Protein AF-A0A4R4JIN9-F1 (afdb_monomer_lite)

InterPro domains:
  IPR009105 Colicin E3-like ribonuclease domain [PF09000] (24-93)
  IPR036725 Colicin E3-like ribonuclease domain superfamily [G3DSA:3.10.380.10] (12-95)
  IPR036725 Colicin E3-like ribonuclease domain superfamily [SSF63840] (15-93)

Structure (mmCIF, N/CA/C/O backbone):
data_AF-A0A4R4JIN9-F1
#
_entry.id   AF-A0A4R4JIN9-F1
#
loop_
_atom_site.group_PDB
_atom_site.id
_atom_site.type_symbol
_atom_site.label_atom_id
_atom_site.label_alt_id
_atom_site.label_comp_id
_atom_site.label_asym_id
_atom_site.label_entity_id
_atom_site.label_seq_id
_atom_site.pdbx_PDB_ins_code
_atom_site.Cartn_x
_atom_site.Cartn_y
_atom_site.Cartn_z
_atom_site.occupancy
_atom_site.B_iso_or_equiv
_atom_site.auth_seq_id
_atom_site.auth_comp_id
_atom_site.auth_asym_id
_atom_site.auth_atom_id
_atom_site.pdbx_PDB_model_num
ATOM 1 N N . MET A 1 1 ? 37.927 11.464 -47.753 1.00 51.72 1 MET A N 1
ATOM 2 C CA . MET A 1 1 ? 37.063 10.349 -47.308 1.00 51.72 1 MET A CA 1
ATOM 3 C C . MET A 1 1 ? 36.776 10.558 -45.827 1.00 51.72 1 MET A C 1
ATOM 5 O O . MET A 1 1 ? 37.744 10.654 -45.081 1.00 51.72 1 MET A O 1
ATOM 9 N N . PRO A 1 2 ? 35.517 10.749 -45.402 1.00 43.53 2 PRO A N 1
ATOM 10 C CA . PRO A 1 2 ? 35.192 10.889 -43.983 1.00 43.53 2 PRO A CA 1
ATOM 11 C C . PRO A 1 2 ? 35.362 9.544 -43.251 1.00 43.53 2 PRO A C 1
ATOM 13 O O . PRO A 1 2 ? 35.188 8.494 -43.877 1.00 43.53 2 PRO A O 1
ATOM 16 N N . PRO A 1 3 ? 35.711 9.542 -41.952 1.00 53.19 3 PRO A N 1
ATOM 17 C CA . PRO A 1 3 ? 35.867 8.306 -41.197 1.00 53.19 3 PRO A CA 1
ATOM 18 C C . PRO A 1 3 ? 34.516 7.606 -41.011 1.00 53.19 3 PRO A C 1
ATOM 20 O O . PRO A 1 3 ? 33.514 8.226 -40.658 1.00 53.19 3 PRO A O 1
ATOM 23 N N . VAL A 1 4 ? 34.507 6.291 -41.224 1.00 48.47 4 VAL A N 1
ATOM 24 C CA . VAL A 1 4 ? 33.369 5.425 -40.909 1.00 48.47 4 VAL A CA 1
ATOM 25 C C . VAL A 1 4 ? 33.368 5.182 -39.404 1.00 48.47 4 VAL A C 1
ATOM 27 O O . VAL A 1 4 ? 34.287 4.569 -38.863 1.00 48.47 4 VAL A O 1
ATOM 30 N N . TYR A 1 5 ? 32.343 5.676 -38.715 1.00 31.69 5 TYR A N 1
ATOM 31 C CA . TYR A 1 5 ? 32.161 5.431 -37.289 1.00 31.69 5 TYR A CA 1
ATOM 32 C C . TYR A 1 5 ? 31.409 4.110 -37.093 1.00 31.69 5 TYR A C 1
ATOM 34 O O . TYR A 1 5 ? 30.193 4.041 -37.267 1.00 31.69 5 TYR A O 1
ATOM 42 N N . VAL A 1 6 ? 32.132 3.040 -36.759 1.00 47.19 6 VAL A N 1
ATOM 43 C CA . VAL A 1 6 ? 31.525 1.750 -36.402 1.00 47.19 6 VAL A CA 1
ATOM 44 C C . VAL A 1 6 ? 31.113 1.810 -34.931 1.00 47.19 6 VAL A C 1
ATOM 46 O O . VAL A 1 6 ? 31.947 1.690 -34.034 1.00 47.19 6 VAL A O 1
ATOM 49 N N . TYR A 1 7 ? 29.822 2.020 -34.669 1.00 43.59 7 TYR A N 1
ATOM 50 C CA . TYR A 1 7 ? 29.276 1.956 -33.315 1.00 43.59 7 TYR A CA 1
ATOM 51 C C . TYR A 1 7 ? 29.085 0.492 -32.911 1.00 43.59 7 TYR A C 1
ATOM 53 O O . TYR A 1 7 ? 28.078 -0.136 -33.230 1.00 43.59 7 TYR A O 1
ATOM 61 N N . LEU A 1 8 ? 30.075 -0.071 -32.219 1.00 46.84 8 LEU A N 1
ATOM 62 C CA . LEU A 1 8 ? 29.943 -1.381 -31.591 1.00 46.84 8 LEU A CA 1
ATOM 63 C C . LEU A 1 8 ? 29.072 -1.215 -30.335 1.00 46.84 8 LEU A C 1
ATOM 65 O O . LEU A 1 8 ? 29.564 -0.813 -29.278 1.00 46.84 8 LEU A O 1
ATOM 69 N N . SER A 1 9 ? 27.771 -1.492 -30.434 1.00 44.03 9 SER A N 1
ATOM 70 C CA . SER A 1 9 ? 26.885 -1.565 -29.270 1.00 44.03 9 SER A CA 1
ATOM 71 C C . SER A 1 9 ? 27.284 -2.767 -28.412 1.00 44.03 9 SER A C 1
ATOM 73 O O . SER A 1 9 ? 26.738 -3.860 -28.553 1.00 44.03 9 SER A O 1
ATOM 75 N N . LYS A 1 10 ? 28.272 -2.585 -27.530 1.00 50.84 10 LYS A N 1
ATOM 76 C CA . LYS A 1 10 ? 28.527 -3.532 -26.443 1.00 50.84 10 LYS A CA 1
ATOM 77 C C . LYS A 1 10 ? 27.241 -3.603 -25.608 1.00 50.84 10 LYS A C 1
ATOM 79 O O . LYS A 1 10 ? 26.748 -2.538 -25.216 1.00 50.84 10 LYS A O 1
ATOM 84 N N . PRO A 1 11 ? 26.670 -4.789 -25.336 1.00 52.06 11 PRO A N 1
ATOM 85 C CA . PRO A 1 11 ? 25.566 -4.884 -24.392 1.00 52.06 11 PRO A CA 1
ATOM 86 C C . PRO A 1 11 ? 26.014 -4.242 -23.076 1.00 52.06 11 PRO A C 1
ATOM 88 O O . PRO A 1 11 ? 27.139 -4.456 -22.618 1.00 52.06 11 PRO A O 1
ATOM 91 N N . ARG A 1 12 ? 25.173 -3.375 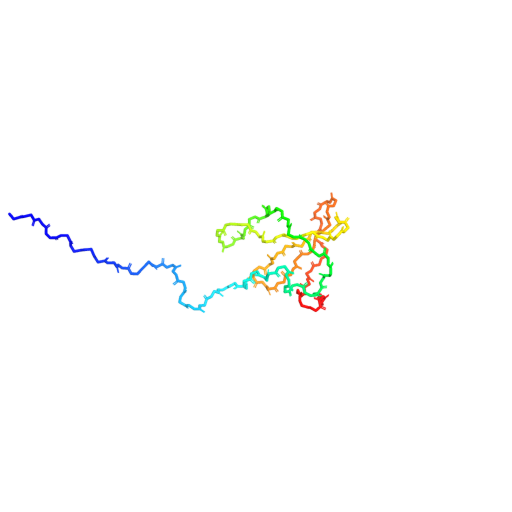-22.506 1.00 48.44 12 ARG A N 1
ATOM 92 C CA . ARG A 1 12 ? 25.475 -2.724 -21.229 1.00 48.44 12 ARG A CA 1
ATOM 93 C C . ARG A 1 12 ? 25.668 -3.817 -20.178 1.00 48.44 12 ARG A C 1
ATOM 95 O O . ARG A 1 12 ? 24.718 -4.531 -19.871 1.00 48.44 12 ARG A O 1
ATOM 102 N N . ASN A 1 13 ? 26.869 -3.915 -19.609 1.00 47.94 13 ASN A N 1
ATOM 103 C CA . ASN A 1 13 ? 27.074 -4.637 -18.355 1.00 47.94 13 ASN A CA 1
ATOM 104 C C . ASN A 1 13 ? 26.113 -4.031 -17.322 1.00 47.94 13 ASN A C 1
ATOM 106 O O . ASN A 1 13 ? 26.299 -2.880 -16.928 1.00 47.94 13 ASN A O 1
ATOM 110 N N . GLY A 1 14 ? 25.062 -4.764 -16.938 1.00 48.53 14 GLY A N 1
ATOM 111 C CA . GLY A 1 14 ? 24.136 -4.319 -15.892 1.00 48.53 14 GLY A CA 1
ATOM 112 C C . GLY A 1 14 ? 22.647 -4.605 -16.093 1.00 48.53 14 GLY A C 1
ATOM 113 O O . GLY A 1 14 ? 21.873 -4.248 -15.213 1.00 48.53 14 GLY A O 1
ATOM 114 N N . LEU A 1 15 ? 22.217 -5.239 -17.186 1.00 48.19 15 LEU A N 1
ATOM 115 C CA . LEU A 1 15 ? 20.896 -5.879 -17.224 1.00 48.19 15 LEU A CA 1
ATOM 116 C C . LEU A 1 15 ? 21.081 -7.352 -16.840 1.00 48.19 15 LEU A C 1
ATOM 118 O O . LEU A 1 15 ? 21.668 -8.089 -17.633 1.00 48.19 15 LEU A O 1
ATOM 122 N N . PRO A 1 16 ? 20.646 -7.796 -15.643 1.00 47.97 16 PRO A N 1
ATOM 123 C CA . PRO A 1 16 ? 20.581 -9.218 -15.354 1.00 47.97 16 PRO A CA 1
ATOM 124 C C . PRO A 1 16 ? 19.645 -9.865 -16.373 1.00 47.97 16 PRO A C 1
ATOM 126 O O . PRO A 1 16 ? 18.498 -9.447 -16.530 1.00 47.97 16 PRO A O 1
ATOM 129 N N . GLN A 1 17 ? 20.168 -10.860 -17.075 1.00 50.19 17 GLN A N 1
ATOM 130 C CA . GLN A 1 17 ? 19.408 -11.766 -17.918 1.00 50.19 17 GLN A CA 1
ATOM 131 C C . GLN A 1 17 ? 18.564 -12.632 -16.966 1.00 50.19 17 GLN A C 1
ATOM 133 O O . GLN A 1 17 ? 19.122 -13.407 -16.196 1.00 50.19 17 GLN A O 1
ATOM 138 N N . ASP A 1 18 ? 17.251 -12.391 -16.921 1.00 57.66 18 ASP A N 1
ATOM 139 C CA . ASP A 1 18 ? 16.205 -13.200 -16.261 1.00 57.66 18 ASP A CA 1
ATOM 140 C C . ASP A 1 18 ? 16.329 -13.556 -14.758 1.00 57.66 18 ASP A C 1
ATOM 142 O O . ASP A 1 18 ? 15.457 -14.227 -14.212 1.00 57.66 18 ASP A O 1
ATOM 146 N N . GLY A 1 19 ? 17.338 -13.063 -14.036 1.00 55.50 19 GLY A N 1
ATOM 147 C CA . GLY A 1 19 ? 17.521 -13.317 -12.602 1.00 55.50 19 GLY A CA 1
ATOM 148 C C . GLY A 1 19 ? 17.680 -12.029 -11.806 1.00 55.50 19 GLY A C 1
ATOM 149 O O . GLY A 1 19 ? 18.781 -11.499 -11.663 1.00 55.50 19 GLY A O 1
ATOM 150 N N . HIS A 1 20 ? 16.586 -11.491 -11.276 1.00 65.06 20 HIS A N 1
ATOM 151 C CA . HIS A 1 20 ? 16.665 -10.444 -10.265 1.00 65.06 20 HIS A CA 1
ATOM 152 C C . HIS A 1 20 ? 16.992 -11.084 -8.910 1.00 65.06 20 HIS A C 1
ATOM 154 O O . HIS A 1 20 ? 16.204 -11.873 -8.402 1.00 65.06 20 HIS A O 1
ATOM 160 N N . ASN A 1 21 ? 18.112 -10.705 -8.281 1.00 74.62 21 ASN A N 1
ATOM 161 C CA . ASN A 1 21 ? 18.461 -11.111 -6.904 1.00 74.62 21 ASN A CA 1
ATOM 162 C C . ASN A 1 21 ? 17.560 -10.438 -5.842 1.00 74.62 21 ASN A C 1
ATOM 164 O O . ASN A 1 21 ? 17.990 -10.177 -4.720 1.00 74.62 21 ASN A O 1
ATOM 168 N N . TYR A 1 22 ? 16.341 -10.060 -6.222 1.00 79.75 22 TYR A N 1
ATOM 169 C CA . TYR A 1 22 ? 15.375 -9.377 -5.385 1.00 79.75 22 TYR A CA 1
ATOM 170 C C . TYR A 1 22 ? 13.967 -9.855 -5.725 1.00 79.75 22 TYR A C 1
ATOM 172 O O . TYR A 1 22 ? 13.638 -10.119 -6.881 1.00 79.75 22 TYR A O 1
ATOM 180 N N . TYR A 1 23 ? 13.112 -9.887 -4.713 1.00 86.44 23 TYR A N 1
ATOM 181 C CA . TYR A 1 23 ? 11.694 -10.140 -4.882 1.00 86.44 23 TYR A CA 1
ATOM 182 C C . TYR A 1 23 ? 11.000 -8.853 -5.366 1.00 86.44 23 TYR A C 1
ATOM 184 O O . TYR A 1 23 ? 11.164 -7.791 -4.741 1.00 86.44 23 TYR A O 1
ATOM 192 N N . PRO A 1 24 ? 10.252 -8.890 -6.485 1.00 88.75 24 PRO A N 1
ATOM 193 C CA . PRO A 1 24 ? 9.486 -7.738 -6.944 1.00 88.75 24 PRO A CA 1
ATOM 194 C C . PRO A 1 24 ? 8.386 -7.405 -5.934 1.00 88.75 24 PRO A C 1
ATOM 196 O O . PRO A 1 24 ? 7.800 -8.302 -5.335 1.00 88.75 24 PRO A O 1
ATOM 199 N N . ALA A 1 25 ? 8.116 -6.113 -5.738 1.00 90.44 25 ALA A N 1
ATOM 200 C CA . ALA A 1 25 ? 7.042 -5.694 -4.845 1.00 90.44 25 ALA A CA 1
ATOM 201 C C . ALA A 1 25 ? 5.691 -6.176 -5.398 1.00 90.44 25 ALA A C 1
ATOM 203 O O . ALA A 1 25 ? 5.440 -5.962 -6.591 1.00 90.44 25 ALA A O 1
ATOM 204 N N . PRO A 1 26 ? 4.828 -6.785 -4.566 1.00 92.12 26 PRO A N 1
ATOM 205 C CA . PRO A 1 26 ? 3.487 -7.143 -4.990 1.00 92.12 26 PRO A CA 1
ATOM 206 C C . PRO A 1 26 ? 2.690 -5.878 -5.307 1.00 92.12 26 PRO A C 1
ATOM 208 O O . PRO A 1 26 ? 2.934 -4.794 -4.758 1.00 92.12 26 PRO A O 1
ATOM 211 N N . LYS A 1 27 ? 1.701 -6.017 -6.185 1.00 91.56 27 LYS A N 1
ATOM 212 C CA . LYS A 1 27 ? 0.672 -4.990 -6.345 1.00 91.56 27 LYS A CA 1
ATOM 213 C C . LYS A 1 27 ? -0.182 -4.928 -5.083 1.00 91.56 27 LYS A C 1
ATOM 215 O O . LYS A 1 27 ? -0.258 -5.885 -4.320 1.00 91.56 27 LYS A O 1
ATOM 220 N N . THR A 1 28 ? -0.865 -3.807 -4.871 1.00 91.12 28 THR A N 1
ATOM 221 C CA . THR A 1 28 ? -1.678 -3.628 -3.653 1.00 91.12 28 THR A CA 1
ATOM 222 C C . THR A 1 28 ? -2.792 -4.673 -3.573 1.00 91.12 28 THR A C 1
ATOM 224 O O . THR A 1 28 ? -3.100 -5.163 -2.495 1.00 91.12 28 THR A O 1
ATOM 227 N N . GLU A 1 29 ? -3.347 -5.061 -4.720 1.00 89.94 29 GLU A N 1
ATOM 228 C CA . GLU A 1 29 ? -4.415 -6.054 -4.849 1.00 89.94 29 GLU A CA 1
ATOM 229 C C . GLU A 1 29 ? -3.936 -7.491 -4.578 1.00 89.94 29 GLU A C 1
ATOM 231 O O . GLU A 1 29 ? -4.748 -8.362 -4.282 1.00 89.94 29 GLU A O 1
ATOM 236 N N . GLU A 1 30 ? -2.627 -7.747 -4.667 1.00 90.06 30 GLU A N 1
ATOM 237 C CA . GLU A 1 30 ? -2.016 -9.056 -4.398 1.00 90.06 30 GLU A CA 1
ATOM 238 C C . GLU A 1 30 ? -1.710 -9.257 -2.906 1.00 90.06 30 GLU A C 1
ATOM 240 O O . GLU A 1 30 ? -1.404 -10.373 -2.484 1.00 90.06 30 GLU A O 1
ATOM 245 N N . ILE A 1 31 ? -1.794 -8.193 -2.096 1.00 90.81 31 ILE A N 1
ATOM 246 C CA . ILE A 1 31 ? -1.584 -8.256 -0.649 1.00 90.81 31 ILE A CA 1
ATOM 247 C C . ILE A 1 31 ? -2.884 -8.706 0.021 1.00 90.81 31 ILE A C 1
ATOM 249 O O . ILE A 1 31 ? -3.725 -7.899 0.413 1.00 90.81 31 ILE A O 1
ATOM 253 N N . THR A 1 32 ? -3.050 -10.019 0.152 1.00 90.56 32 THR A N 1
ATOM 254 C CA . THR A 1 32 ? -4.227 -10.635 0.784 1.00 90.56 32 THR A CA 1
ATOM 255 C C . THR A 1 32 ? -4.059 -10.861 2.283 1.00 90.56 32 THR A C 1
ATOM 257 O O . THR A 1 32 ? -5.056 -10.980 2.990 1.00 90.56 32 THR A O 1
ATOM 260 N N . GLY A 1 33 ? -2.820 -10.877 2.784 1.00 85.31 33 GLY A N 1
ATOM 261 C CA . GLY A 1 33 ? -2.511 -11.049 4.204 1.00 85.31 33 GLY A CA 1
ATOM 262 C C . GLY A 1 33 ? -2.898 -9.846 5.067 1.00 85.31 33 GLY A C 1
ATOM 263 O O . GLY A 1 33 ? -2.957 -9.958 6.280 1.00 85.31 33 GLY A O 1
ATOM 264 N N . VAL A 1 34 ? -3.187 -8.681 4.479 1.00 84.88 34 VAL A N 1
ATOM 265 C CA . VAL A 1 34 ? -3.631 -7.506 5.241 1.00 84.88 34 VAL A CA 1
ATOM 266 C C . VAL A 1 34 ? -4.748 -6.793 4.496 1.00 84.88 34 VAL A C 1
ATOM 268 O O . VAL A 1 34 ? -4.549 -6.220 3.426 1.00 84.88 34 VAL A O 1
ATOM 271 N N . SER A 1 35 ? -5.937 -6.778 5.093 1.00 87.56 35 SER A N 1
ATOM 272 C CA . SER A 1 35 ? -7.092 -6.098 4.506 1.00 87.56 35 SER A CA 1
ATOM 273 C C . SER A 1 35 ? -7.015 -4.570 4.644 1.00 87.56 35 SER A C 1
ATOM 275 O O . SER A 1 35 ? -6.576 -4.022 5.658 1.00 87.56 35 SER A O 1
ATOM 277 N N . GLY A 1 36 ? -7.495 -3.858 3.621 1.00 88.50 36 GLY A N 1
ATOM 278 C CA . GLY A 1 36 ? -7.675 -2.404 3.673 1.00 88.50 36 GLY A CA 1
ATOM 279 C C . GLY A 1 36 ? -6.387 -1.582 3.592 1.00 88.50 36 GLY A C 1
ATOM 280 O O . GLY A 1 36 ? -6.391 -0.421 4.008 1.00 88.50 36 GLY A O 1
ATOM 281 N N . LEU A 1 37 ? -5.304 -2.159 3.066 1.00 93.25 37 LEU A N 1
ATOM 282 C CA . LEU A 1 37 ? -4.084 -1.418 2.764 1.00 93.25 37 LEU A CA 1
ATOM 283 C C . LEU A 1 37 ? -4.308 -0.391 1.655 1.00 93.25 37 LEU A C 1
ATOM 285 O O . LEU A 1 37 ? -5.032 -0.618 0.685 1.00 93.25 37 LEU A O 1
ATOM 289 N N . ARG A 1 38 ? -3.635 0.751 1.789 1.00 94.00 38 ARG A N 1
ATOM 290 C CA . ARG A 1 38 ? -3.593 1.801 0.770 1.00 94.00 38 ARG A CA 1
ATOM 291 C C . ARG A 1 38 ? -2.152 2.177 0.481 1.00 94.00 38 ARG A C 1
ATOM 293 O O . ARG A 1 38 ? -1.364 2.354 1.410 1.00 94.00 38 ARG A O 1
ATOM 300 N N . SER A 1 39 ? -1.823 2.334 -0.798 1.00 94.19 39 SER A N 1
ATOM 301 C CA . SER A 1 39 ? -0.516 2.838 -1.224 1.00 94.19 39 SER A CA 1
ATOM 302 C C . SER A 1 39 ? -0.237 4.204 -0.602 1.00 94.19 39 SER A C 1
ATOM 304 O O . SER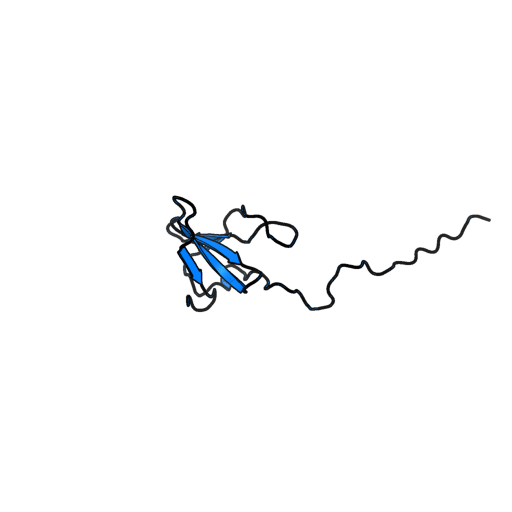 A 1 39 ? -1.082 5.099 -0.614 1.00 94.19 39 SER A O 1
ATOM 306 N N . ALA A 1 40 ? 0.968 4.369 -0.069 1.00 93.81 40 ALA A N 1
ATOM 307 C CA . ALA A 1 40 ? 1.426 5.581 0.586 1.00 93.81 40 ALA A CA 1
ATOM 308 C C . ALA A 1 40 ? 2.708 6.109 -0.074 1.00 93.81 40 ALA A C 1
ATOM 310 O O . ALA A 1 40 ? 3.413 5.415 -0.808 1.00 93.81 40 ALA A O 1
ATOM 311 N N . LYS A 1 41 ? 3.042 7.375 0.199 1.00 93.44 41 LYS A N 1
ATOM 312 C CA . LYS A 1 41 ? 4.254 8.000 -0.344 1.00 93.44 41 LYS A CA 1
AT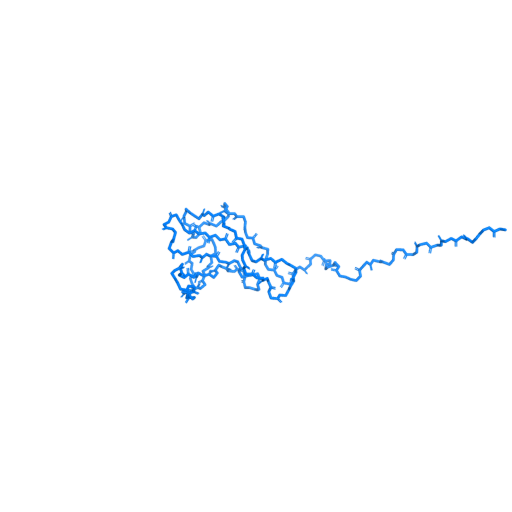OM 313 C C . LYS A 1 41 ? 5.501 7.241 0.120 1.00 93.44 41 LYS A C 1
ATOM 315 O O . LYS A 1 41 ? 5.799 7.216 1.313 1.00 93.44 41 LYS A O 1
ATOM 320 N N . LYS A 1 42 ? 6.272 6.710 -0.832 1.00 94.00 42 LYS A N 1
ATOM 321 C CA . LYS A 1 42 ? 7.552 6.030 -0.583 1.00 94.00 42 LYS A CA 1
ATOM 322 C C . LYS A 1 42 ? 8.559 6.993 0.056 1.00 94.00 42 LYS A C 1
ATOM 324 O O . LYS A 1 42 ? 8.819 8.072 -0.494 1.00 94.00 42 LYS A O 1
ATOM 329 N N . LYS A 1 43 ? 9.149 6.622 1.199 1.00 92.31 43 LYS A N 1
ATOM 330 C CA . LYS A 1 43 ? 10.152 7.460 1.892 1.00 92.31 43 LYS A CA 1
ATOM 331 C C . LYS A 1 43 ? 11.508 6.778 2.040 1.00 92.31 43 LYS A C 1
ATOM 333 O O . LYS A 1 43 ? 12.507 7.438 1.769 1.00 92.31 43 LYS A O 1
ATOM 338 N N . THR A 1 44 ? 11.533 5.496 2.387 1.00 90.19 44 THR A N 1
ATOM 339 C CA . THR A 1 44 ? 12.764 4.750 2.672 1.00 90.19 44 THR A CA 1
ATOM 340 C C . THR A 1 44 ? 13.503 4.386 1.384 1.00 90.19 44 THR A C 1
ATOM 342 O O . THR A 1 44 ? 12.901 3.752 0.516 1.00 90.19 44 THR A O 1
ATOM 345 N N . PRO A 1 45 ? 14.776 4.776 1.204 1.00 91.06 45 PRO A N 1
ATOM 346 C CA . PRO A 1 45 ? 15.599 4.309 0.089 1.00 91.06 45 PRO A CA 1
ATOM 347 C C . PRO A 1 45 ? 15.774 2.787 0.110 1.00 91.06 45 PRO A C 1
ATOM 349 O O . PRO A 1 45 ? 15.797 2.173 1.176 1.00 91.06 45 PRO A O 1
ATOM 352 N N . LYS A 1 46 ? 15.912 2.162 -1.060 1.00 86.88 46 LYS A N 1
ATOM 353 C CA . LYS A 1 46 ? 16.327 0.753 -1.132 1.00 86.88 46 LYS A CA 1
ATOM 354 C C . LYS A 1 46 ? 17.824 0.658 -0.819 1.00 86.88 46 LYS A C 1
ATOM 356 O O . LYS A 1 46 ? 18.592 1.485 -1.295 1.00 86.88 46 LYS A O 1
ATOM 361 N N . GLN A 1 47 ? 18.235 -0.349 -0.046 1.00 78.75 47 GLN A N 1
ATOM 362 C CA . GLN A 1 47 ? 19.642 -0.507 0.354 1.00 78.75 47 GLN A CA 1
ATOM 363 C C . GLN A 1 47 ? 20.570 -0.818 -0.832 1.00 78.75 47 GLN A C 1
ATOM 365 O O . GLN A 1 47 ? 21.675 -0.297 -0.882 1.00 78.75 47 GLN A O 1
ATOM 370 N N . ASN A 1 48 ? 20.108 -1.612 -1.807 1.00 72.75 48 ASN A N 1
ATOM 371 C CA . ASN A 1 48 ? 20.923 -2.088 -2.932 1.00 72.75 48 ASN A CA 1
ATOM 372 C C . ASN A 1 48 ? 20.237 -1.832 -4.282 1.00 72.75 48 ASN A C 1
ATOM 374 O O . ASN A 1 48 ? 19.862 -2.761 -4.994 1.00 72.75 48 ASN A O 1
ATOM 378 N N . GLY A 1 49 ? 20.021 -0.564 -4.633 1.00 73.25 49 GLY A N 1
ATOM 379 C CA . GLY A 1 49 ? 19.473 -0.201 -5.938 1.00 73.25 49 GLY A CA 1
ATOM 380 C C . GLY A 1 49 ? 18.937 1.222 -6.002 1.00 73.25 49 GLY A C 1
ATOM 381 O O . GLY A 1 49 ? 19.022 1.993 -5.051 1.00 73.25 49 GLY A O 1
ATOM 382 N N . GLY A 1 50 ? 18.356 1.568 -7.148 1.00 81.25 50 GLY A N 1
ATOM 383 C CA . GLY A 1 50 ? 17.686 2.849 -7.336 1.00 81.25 50 GLY A CA 1
ATOM 384 C C . GLY A 1 50 ? 16.297 2.889 -6.691 1.00 81.25 50 GLY A C 1
ATOM 385 O O . GLY A 1 50 ? 15.541 1.915 -6.719 1.00 81.25 50 GLY A O 1
ATOM 386 N N . GLY A 1 51 ? 15.926 4.056 -6.165 1.00 88.06 51 GLY A N 1
ATOM 387 C CA . GLY A 1 51 ? 14.563 4.354 -5.729 1.00 88.06 51 GLY A CA 1
ATOM 388 C C . GLY A 1 51 ? 14.269 4.049 -4.259 1.00 88.06 51 GLY A C 1
ATOM 389 O O . GLY A 1 51 ? 15.156 3.886 -3.424 1.00 88.06 51 GLY A O 1
ATOM 390 N N . LYS A 1 52 ? 12.975 4.042 -3.934 1.00 93.19 52 LYS A N 1
ATOM 391 C CA . LYS A 1 52 ? 12.456 3.899 -2.569 1.00 93.19 52 LYS A CA 1
ATOM 392 C C . LYS A 1 52 ? 11.599 2.644 -2.443 1.00 93.19 52 LYS A C 1
ATOM 394 O O . LYS A 1 52 ? 11.035 2.185 -3.438 1.00 93.19 52 LYS A O 1
ATOM 399 N N . ARG A 1 53 ? 11.513 2.100 -1.231 1.00 93.75 53 ARG A N 1
ATOM 400 C CA . ARG A 1 53 ? 10.666 0.954 -0.891 1.00 93.75 53 ARG A CA 1
ATOM 401 C C . ARG A 1 53 ? 9.203 1.306 -1.121 1.00 93.75 53 ARG A C 1
ATOM 403 O O . ARG A 1 53 ? 8.772 2.425 -0.825 1.00 93.75 53 ARG A O 1
ATOM 410 N N . ASP A 1 54 ? 8.467 0.361 -1.692 1.00 95.00 54 ASP A N 1
ATOM 411 C CA . ASP A 1 54 ? 7.015 0.440 -1.744 1.00 95.00 54 ASP A CA 1
ATOM 412 C C . ASP A 1 54 ? 6.475 0.473 -0.321 1.00 95.00 54 ASP A C 1
ATOM 414 O O . ASP A 1 54 ? 7.009 -0.194 0.569 1.00 95.00 54 ASP A O 1
ATOM 418 N N . ARG A 1 55 ? 5.486 1.338 -0.113 1.00 97.06 55 ARG A N 1
ATOM 419 C CA . ARG A 1 55 ? 4.970 1.667 1.204 1.00 97.06 55 ARG A CA 1
ATOM 420 C C . ARG A 1 55 ? 3.454 1.663 1.166 1.00 97.06 55 ARG A C 1
ATOM 422 O O . ARG A 1 55 ? 2.865 2.318 0.307 1.00 97.06 55 ARG A O 1
ATOM 429 N N . TRP A 1 56 ? 2.851 1.032 2.161 1.00 97.75 56 TRP A N 1
ATOM 430 C CA . TRP A 1 56 ? 1.417 1.058 2.408 1.00 9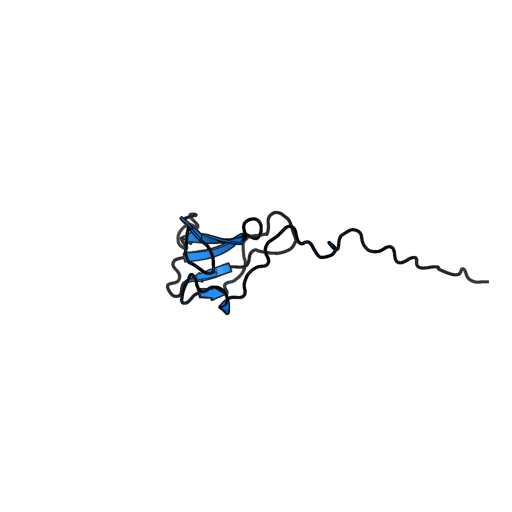7.75 56 TRP A CA 1
ATOM 431 C C . TRP A 1 56 ? 1.120 1.496 3.834 1.00 97.75 56 TRP A C 1
ATOM 433 O O . TRP A 1 56 ? 1.988 1.488 4.710 1.00 97.75 56 TRP A O 1
ATOM 443 N N . VAL A 1 57 ? -0.122 1.903 4.051 1.00 96.25 57 VAL A N 1
ATOM 444 C CA . VAL A 1 57 ? -0.678 2.205 5.366 1.00 96.25 57 VAL A CA 1
ATOM 445 C C . VAL A 1 57 ? -1.973 1.423 5.545 1.00 96.25 57 VAL A C 1
ATOM 447 O O . VAL A 1 57 ? -2.709 1.221 4.573 1.00 96.25 57 VAL A O 1
ATOM 450 N N . ASP A 1 58 ? -2.244 0.967 6.768 1.00 94.69 58 ASP A N 1
ATOM 451 C CA . ASP A 1 58 ? -3.540 0.369 7.089 1.00 94.69 58 ASP A CA 1
ATOM 452 C C . ASP A 1 58 ? -4.674 1.402 7.006 1.00 94.69 58 ASP A C 1
ATOM 454 O O . ASP A 1 58 ? -4.477 2.618 7.074 1.00 94.69 58 ASP A O 1
ATOM 458 N N . SER A 1 59 ? -5.905 0.906 6.898 1.00 92.62 59 SER A N 1
ATOM 459 C CA . SER A 1 59 ? -7.113 1.739 6.879 1.00 92.62 59 SER A CA 1
ATOM 460 C C . SER A 1 59 ? -7.258 2.631 8.118 1.00 92.62 59 SER A C 1
ATOM 462 O O . SER A 1 59 ? -7.918 3.667 8.055 1.00 92.62 59 SER A O 1
ATOM 464 N N . LYS A 1 60 ? -6.630 2.243 9.237 1.00 92.50 60 LYS A N 1
ATOM 465 C CA . LYS A 1 60 ? -6.643 2.971 10.512 1.00 92.50 60 LYS A CA 1
ATOM 466 C C . LYS A 1 60 ? -5.535 4.022 10.629 1.00 92.50 60 LYS A C 1
ATOM 468 O O . LYS A 1 60 ? -5.560 4.790 11.585 1.00 92.50 60 LYS A O 1
ATOM 473 N N . GLY A 1 61 ? -4.565 4.059 9.716 1.00 93.94 61 GLY A N 1
ATOM 474 C CA . GLY A 1 61 ? -3.432 4.980 9.789 1.00 93.94 61 GLY A CA 1
ATOM 475 C C . GLY A 1 61 ? -2.476 4.729 10.961 1.00 93.94 61 GLY A C 1
ATOM 476 O O . GLY A 1 61 ? -1.809 5.663 11.396 1.00 93.94 61 GLY A O 1
ATOM 477 N N . ARG A 1 62 ? -2.424 3.511 11.516 1.00 95.25 62 ARG A N 1
ATOM 478 C CA . ARG A 1 62 ? -1.615 3.163 12.703 1.00 95.25 62 ARG A CA 1
ATOM 479 C C . ARG A 1 62 ? -0.374 2.344 12.373 1.00 95.25 62 ARG A C 1
ATOM 481 O O . ARG A 1 62 ? 0.576 2.356 13.158 1.00 95.25 62 ARG A O 1
ATOM 488 N N . ARG A 1 63 ? -0.380 1.644 11.236 1.00 96.44 63 ARG A N 1
ATOM 489 C CA . ARG A 1 63 ? 0.729 0.793 10.791 1.00 96.44 63 ARG A CA 1
ATOM 490 C C . ARG A 1 63 ? 1.189 1.168 9.391 1.00 96.44 63 ARG A C 1
ATOM 492 O O . ARG A 1 63 ? 0.368 1.419 8.509 1.00 96.44 63 ARG A O 1
ATOM 499 N N . ILE A 1 64 ? 2.503 1.192 9.205 1.00 96.88 64 ILE A N 1
ATOM 500 C CA . ILE A 1 64 ? 3.170 1.339 7.910 1.00 96.88 64 ILE A CA 1
ATOM 501 C C . ILE A 1 64 ? 3.706 -0.026 7.515 1.00 96.88 64 ILE A C 1
ATOM 503 O O . ILE A 1 64 ? 4.253 -0.731 8.351 1.00 96.88 64 ILE A O 1
ATOM 507 N N . TYR A 1 65 ? 3.584 -0.355 6.240 1.00 96.50 65 TYR A N 1
ATOM 508 C CA . TYR A 1 65 ? 4.092 -1.591 5.667 1.00 96.50 65 TYR A CA 1
ATOM 509 C C . TYR A 1 65 ? 5.086 -1.219 4.577 1.00 96.50 65 TYR A C 1
ATOM 511 O O . TYR A 1 65 ? 4.740 -0.431 3.695 1.00 96.50 65 TYR A O 1
ATOM 519 N N . GLU A 1 66 ? 6.307 -1.744 4.629 1.00 96.81 66 GLU A N 1
ATOM 520 C CA . GLU A 1 66 ? 7.320 -1.525 3.598 1.00 96.81 66 GLU A CA 1
ATOM 521 C C . GLU A 1 66 ? 7.798 -2.832 2.985 1.00 96.81 66 GLU A C 1
ATOM 523 O O . GLU A 1 66 ? 8.114 -3.791 3.683 1.00 96.81 66 GLU A O 1
ATOM 528 N N . TRP A 1 67 ? 7.924 -2.852 1.660 1.00 95.06 67 TRP A N 1
ATOM 529 C CA . TRP A 1 67 ? 8.403 -4.037 0.959 1.00 95.06 67 TRP A CA 1
ATOM 530 C C . TRP A 1 67 ? 9.886 -4.294 1.226 1.00 95.06 67 TRP A C 1
ATOM 532 O O . TRP A 1 67 ? 10.734 -3.458 0.887 1.00 95.06 67 TRP A O 1
ATOM 542 N N . ASN A 1 68 ? 10.217 -5.445 1.810 1.00 92.00 68 ASN A N 1
ATOM 543 C CA . ASN A 1 68 ? 11.579 -5.959 1.873 1.00 92.00 68 ASN A CA 1
ATOM 544 C C . ASN A 1 68 ? 11.863 -6.814 0.633 1.00 92.00 68 ASN A C 1
ATOM 546 O O . ASN A 1 68 ? 11.573 -8.005 0.591 1.00 92.00 68 ASN A O 1
ATOM 550 N N . SER A 1 69 ? 12.489 -6.209 -0.377 1.00 89.06 69 SER A N 1
ATOM 551 C CA . SER A 1 69 ? 12.823 -6.911 -1.619 1.00 89.06 69 SER A CA 1
ATOM 552 C C . SER A 1 69 ? 13.948 -7.938 -1.478 1.00 89.06 69 SER A C 1
ATOM 554 O O . SER A 1 69 ? 14.193 -8.665 -2.432 1.00 89.06 69 SER A O 1
ATOM 556 N N . GLN A 1 70 ? 14.661 -7.985 -0.349 1.00 88.31 70 GLN A N 1
ATOM 557 C CA . GLN A 1 70 ? 15.681 -9.010 -0.103 1.00 88.31 70 GLN A CA 1
ATOM 558 C C . GLN A 1 70 ? 15.045 -10.320 0.375 1.00 88.31 70 GLN A C 1
ATOM 560 O O . GLN A 1 70 ? 15.491 -11.384 -0.037 1.00 88.31 70 GLN A O 1
ATOM 565 N N . HIS A 1 71 ? 13.981 -10.236 1.181 1.00 86.44 71 HIS A N 1
ATOM 566 C CA . HIS A 1 71 ? 13.329 -11.406 1.785 1.00 86.44 71 HIS A CA 1
ATOM 567 C C . HIS A 1 71 ? 11.963 -11.747 1.177 1.00 86.44 71 HIS A C 1
ATOM 569 O O . HIS A 1 71 ? 11.512 -12.877 1.303 1.00 86.44 71 HIS A O 1
ATOM 575 N N . GLY A 1 72 ? 11.324 -10.811 0.471 1.00 90.12 72 GLY A N 1
ATOM 576 C CA . GLY A 1 72 ? 10.003 -11.036 -0.119 1.00 90.12 72 GLY A CA 1
ATOM 577 C C . GLY A 1 72 ? 8.846 -10.831 0.863 1.00 90.12 72 GLY A C 1
ATOM 578 O O . GLY A 1 72 ? 7.793 -11.444 0.707 1.00 90.12 72 GLY A O 1
ATOM 579 N N . GLU A 1 73 ? 9.031 -9.958 1.853 1.00 93.12 73 GLU A N 1
ATOM 580 C CA . GLU A 1 73 ? 8.119 -9.782 2.990 1.00 93.12 73 GLU A CA 1
ATOM 581 C C . GLU A 1 73 ? 7.715 -8.314 3.185 1.00 93.12 73 GLU A C 1
ATOM 583 O O . GLU A 1 73 ? 8.378 -7.387 2.700 1.00 93.12 73 GLU A O 1
ATOM 588 N N . LEU A 1 74 ? 6.627 -8.086 3.925 1.00 94.12 74 LEU A N 1
ATOM 589 C CA . LEU A 1 74 ? 6.235 -6.758 4.395 1.00 94.12 74 LEU A CA 1
ATOM 590 C C . LEU A 1 74 ? 6.785 -6.522 5.800 1.00 94.12 74 LEU A C 1
ATOM 592 O O . LEU A 1 74 ? 6.360 -7.169 6.752 1.00 94.12 74 LEU A O 1
ATOM 596 N N . GLU A 1 75 ? 7.672 -5.542 5.938 1.00 96.12 75 GLU A N 1
ATOM 597 C CA . GLU A 1 75 ? 8.099 -5.045 7.247 1.00 96.12 75 GLU A CA 1
ATOM 598 C C . GLU A 1 75 ? 7.065 -4.056 7.778 1.00 96.12 75 GLU A C 1
ATOM 600 O O . GLU A 1 75 ? 6.679 -3.104 7.090 1.00 96.12 75 GLU A O 1
ATOM 605 N N . VAL A 1 76 ? 6.613 -4.283 9.006 1.00 95.31 76 VAL A N 1
ATOM 606 C CA . VAL A 1 76 ? 5.548 -3.529 9.658 1.00 95.31 76 VAL A CA 1
ATOM 607 C C . VAL A 1 76 ? 6.146 -2.592 10.692 1.00 95.31 76 VAL A C 1
ATOM 609 O O . VAL A 1 76 ? 6.896 -3.008 11.571 1.00 95.31 76 VAL A O 1
ATOM 612 N N . TYR A 1 77 ? 5.743 -1.330 10.633 1.00 96.25 77 TYR A N 1
ATOM 613 C CA . TYR A 1 77 ? 6.178 -0.290 11.552 1.00 96.25 77 TYR A CA 1
ATOM 614 C C . TYR A 1 77 ? 4.996 0.411 12.203 1.00 96.25 77 TYR A C 1
ATOM 616 O O . TYR A 1 77 ? 3.936 0.593 11.591 1.00 96.25 77 TYR A O 1
ATOM 624 N N . ARG A 1 78 ? 5.187 0.878 13.432 1.00 96.19 78 ARG A N 1
ATOM 625 C CA . ARG A 1 78 ? 4.235 1.748 14.120 1.00 96.19 78 ARG A CA 1
ATOM 626 C C . ARG A 1 78 ? 4.335 3.170 13.567 1.00 96.19 78 ARG A C 1
ATOM 628 O O . ARG A 1 78 ? 5.420 3.723 13.432 1.00 96.19 78 ARG A O 1
ATOM 635 N N . VAL A 1 79 ? 3.197 3.789 13.251 1.00 94.94 79 VAL A N 1
ATOM 636 C CA . VAL A 1 79 ? 3.169 5.146 12.665 1.00 94.94 79 VAL A CA 1
ATOM 637 C C . VAL A 1 79 ? 3.681 6.223 13.628 1.00 94.94 79 VAL A C 1
ATOM 639 O O . VAL A 1 79 ? 4.242 7.212 13.164 1.00 94.94 79 VAL A O 1
ATOM 642 N N . SER A 1 80 ? 3.482 6.060 14.939 1.00 94.56 80 SER A N 1
ATOM 643 C CA . SER A 1 80 ? 3.780 7.103 15.932 1.00 94.56 80 SER A CA 1
ATOM 644 C C . SER A 1 80 ? 5.268 7.418 16.069 1.00 94.56 80 SER A C 1
ATOM 646 O O . SER A 1 80 ? 5.626 8.581 16.216 1.00 94.56 80 SER A O 1
ATOM 648 N N . ASP A 1 81 ? 6.119 6.399 16.025 1.00 92.81 81 ASP A N 1
ATOM 649 C CA . ASP A 1 81 ? 7.556 6.485 16.317 1.00 92.81 81 ASP A CA 1
ATOM 650 C C . ASP A 1 81 ? 8.427 5.800 15.252 1.00 92.81 81 ASP A C 1
ATOM 652 O O . ASP A 1 81 ? 9.641 5.986 15.240 1.00 92.81 81 ASP A O 1
ATOM 656 N N . GLY A 1 82 ? 7.825 5.054 14.321 1.00 91.38 82 GLY A N 1
ATOM 657 C CA . GLY A 1 82 ? 8.555 4.277 13.326 1.00 91.38 82 GLY A CA 1
ATOM 658 C C . GLY A 1 82 ? 9.170 2.993 13.881 1.00 91.38 82 GLY A C 1
ATOM 659 O O . GLY A 1 82 ? 10.038 2.429 13.219 1.00 91.38 82 GLY A O 1
ATOM 660 N N . GLU A 1 83 ? 8.748 2.527 15.061 1.00 94.31 83 GLU A N 1
ATOM 661 C CA . GLU A 1 83 ? 9.218 1.274 15.656 1.00 94.31 83 GLU A CA 1
ATOM 662 C C . GLU A 1 83 ? 8.894 0.089 14.740 1.00 94.31 83 GLU A C 1
ATOM 664 O O . GLU A 1 83 ? 7.758 -0.054 14.281 1.00 94.31 83 GLU A O 1
ATOM 669 N N . HIS A 1 84 ? 9.885 -0.769 14.486 1.00 95.62 84 HIS A N 1
ATOM 670 C CA . HIS A 1 84 ? 9.676 -2.028 13.777 1.00 95.62 84 HIS A CA 1
ATOM 671 C C . HIS A 1 84 ? 8.914 -3.012 14.667 1.00 95.62 84 HIS A C 1
ATOM 673 O O . HIS A 1 84 ? 9.355 -3.324 15.770 1.00 95.62 84 HIS A O 1
ATOM 679 N N . LEU A 1 85 ? 7.784 -3.513 14.175 1.00 93.75 85 LEU A N 1
ATOM 680 C CA . LEU A 1 85 ? 6.907 -4.419 14.910 1.00 93.75 85 LEU A CA 1
ATOM 681 C C . LEU A 1 85 ? 7.158 -5.880 14.526 1.00 93.75 85 LEU A C 1
ATOM 683 O O . LEU A 1 85 ? 7.321 -6.719 15.407 1.00 93.75 85 LEU A O 1
ATOM 687 N N . CYS A 1 86 ? 7.169 -6.188 13.228 1.00 91.69 86 CYS A N 1
ATOM 688 C CA . CYS A 1 86 ? 7.360 -7.540 12.697 1.00 91.69 86 CYS A CA 1
ATOM 689 C C . CYS A 1 86 ? 7.548 -7.527 11.171 1.00 91.69 86 CYS A C 1
ATOM 691 O O . CYS A 1 86 ? 7.263 -6.522 10.520 1.00 91.69 86 CYS A O 1
ATOM 693 N N . SER A 1 87 ? 7.947 -8.670 10.612 1.00 93.25 87 SER A N 1
ATOM 694 C CA . SER A 1 87 ? 7.800 -8.991 9.188 1.00 93.25 87 SER A CA 1
ATOM 695 C C . SER A 1 87 ? 6.602 -9.918 8.997 1.00 93.25 87 SER A C 1
ATOM 697 O O . SER A 1 87 ? 6.312 -10.718 9.885 1.00 93.25 87 SER A O 1
ATOM 699 N N . ILE A 1 88 ? 5.895 -9.799 7.872 1.00 91.19 88 ILE A N 1
ATOM 700 C CA . ILE A 1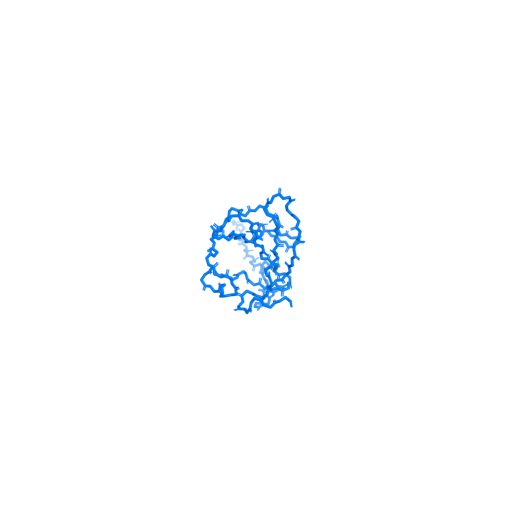 88 ? 4.785 -10.693 7.519 1.00 91.19 88 ILE A CA 1
ATOM 701 C C . ILE A 1 88 ? 4.811 -11.083 6.038 1.00 91.19 88 ILE A C 1
ATOM 703 O O . ILE A 1 88 ? 5.168 -10.282 5.164 1.00 91.19 88 ILE A O 1
ATOM 707 N N . ASP A 1 89 ? 4.337 -12.293 5.747 1.00 89.94 89 ASP A N 1
ATOM 708 C CA . ASP A 1 89 ? 4.043 -12.743 4.391 1.00 89.94 89 ASP A CA 1
ATOM 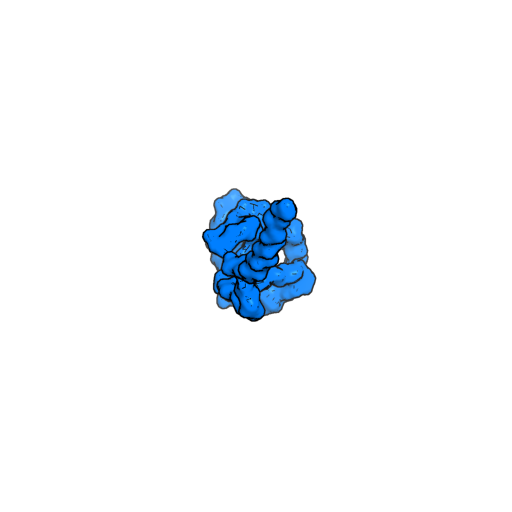709 C C . ASP A 1 89 ? 2.809 -12.012 3.831 1.00 89.94 89 ASP A C 1
ATOM 711 O O . ASP A 1 89 ? 1.728 -11.986 4.431 1.00 89.94 89 ASP A O 1
ATOM 715 N N . TYR A 1 90 ? 2.961 -11.424 2.642 1.00 86.62 90 TYR A N 1
ATOM 716 C CA . TYR A 1 90 ? 1.932 -10.576 2.037 1.00 86.62 90 TYR A CA 1
ATOM 717 C C . TYR A 1 90 ? 0.681 -11.344 1.590 1.00 86.62 90 TYR A C 1
ATOM 719 O O . TYR A 1 90 ? -0.357 -10.719 1.368 1.00 86.62 90 TYR A O 1
ATOM 727 N N . LYS A 1 91 ? 0.747 -12.675 1.463 1.00 88.69 91 LYS A N 1
ATOM 728 C CA . LYS A 1 91 ? -0.396 -13.512 1.077 1.00 88.69 91 LYS A CA 1
ATOM 729 C C . LYS A 1 91 ? -1.138 -14.074 2.283 1.00 88.69 91 LYS A C 1
ATOM 731 O O . LYS A 1 91 ? -2.360 -14.200 2.232 1.00 88.69 91 LYS A O 1
ATOM 736 N N . THR A 1 92 ? -0.409 -14.432 3.338 1.00 80.19 92 THR A N 1
ATOM 737 C CA . THR A 1 92 ? -0.905 -15.295 4.421 1.00 80.19 92 THR A CA 1
ATOM 738 C C . THR A 1 92 ? -0.893 -14.667 5.815 1.00 80.19 92 THR A C 1
ATOM 740 O O . THR A 1 92 ? -1.369 -15.316 6.740 1.00 80.19 92 THR A O 1
ATOM 743 N N . GLU A 1 93 ? -0.384 -13.439 5.984 1.00 74.19 93 GLU A N 1
ATOM 744 C CA . GLU A 1 93 ? -0.251 -12.740 7.286 1.00 74.19 93 GLU A CA 1
ATOM 745 C C . GLU A 1 93 ? 0.640 -13.472 8.310 1.00 74.19 93 GLU A C 1
ATOM 747 O O . GLU A 1 93 ? 0.704 -13.096 9.478 1.00 74.19 93 GLU A O 1
ATOM 752 N N . LYS A 1 94 ? 1.348 -14.528 7.901 1.00 71.19 94 LYS A N 1
ATOM 753 C CA . LYS A 1 94 ? 2.242 -15.266 8.796 1.00 71.19 94 LYS A CA 1
ATOM 754 C C . LYS A 1 94 ? 3.521 -14.467 9.032 1.00 71.19 94 LYS A C 1
ATOM 756 O O . LYS A 1 94 ? 4.083 -13.934 8.078 1.00 71.19 94 LYS A O 1
ATOM 761 N N . SER A 1 95 ? 3.937 -14.399 10.295 1.00 57.47 95 SER A N 1
ATOM 762 C CA . SER A 1 95 ? 5.226 -13.858 10.746 1.00 57.47 95 SER A CA 1
ATOM 763 C C . SER A 1 95 ? 6.321 -14.909 10.744 1.00 57.47 95 SER A C 1
ATOM 765 O O . SER A 1 95 ? 5.976 -16.056 11.120 1.00 57.47 95 SER A O 1
#

Secondary structure (DSSP, 8-state):
---------PPPTT--SS--SSPPPPPGGG--SSTT-EE----SBPTTSSSB--EEE-TTS-EEEEEETTTTEEEEEETTT--EEEEE-TTT---

Sequence (95 aa):
MPPVYVYLSKPRNGLPQDGHNYYPAPKTEEITGVSGLRSAKKKTPKQNGGGKRDRWVDSKGRRIYEWNSQHGELEVYRVSDGEHLCSIDYKTEKS

Radius of gyration: 19.4 Å; chains: 1; bounding box: 45×26×64 Å

Foldseek 3Di:
DDDDDDPPPDPDPPDPDPDDLWADDDDPVQQQLAPAKDWDDFDDADPPDDDGWTWIAHPVRQWIWTADRNVRWTFIAGNPPRHTDDTAHRNHRHD

Organism: NCBI:txid2100167

pLDDT: mean 81.31, std 18.04, range [31.69, 97.75]